Protein AF-R9HMH7-F1 (afdb_monomer_lite)

Radius of gyration: 14.0 Å; chains: 1; bounding box: 31×22×41 Å

Organism: NCBI:txid1235787

Secondary structure (DSSP, 8-state):
--EEEEEEEE-TTBSSPEEEEEEE-SSS---TT-B--THHHHHT--S-HHHHHHTB-HHHHHHHHH--S-HHHHHHHHHHHT-BEEEEEEEEEPTTS-EEEEEEEE---

Sequence (109 aa):
MAVNVQFCIEHHYFCDALYVWMKWEFPFLPRIGESVSPWFWIEEGTYDPDKIKSMFTSEGLASWDAWQGDFKSWLYEMGISADTIANLSYFKGREDGCPYVHLLMQEER

Structure (mmCIF, N/CA/C/O backbone):
data_AF-R9HMH7-F1
#
_entry.id   AF-R9HMH7-F1
#
loop_
_at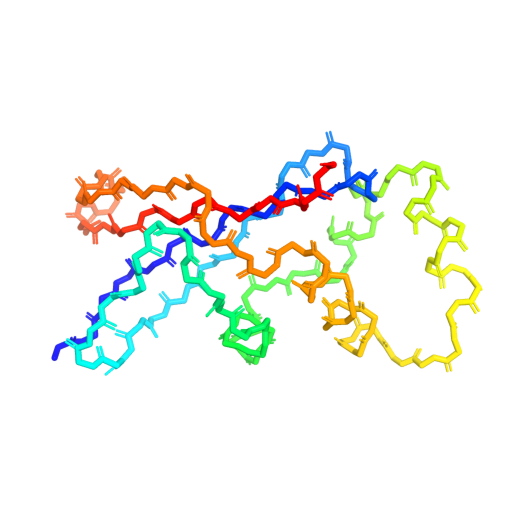om_site.group_PDB
_atom_site.id
_atom_site.type_symbol
_atom_site.label_atom_id
_atom_site.label_alt_id
_atom_site.label_comp_id
_atom_site.label_asym_id
_atom_site.label_entity_id
_atom_site.label_seq_id
_atom_site.pdbx_PDB_ins_code
_atom_site.Cartn_x
_atom_site.Cartn_y
_atom_site.Cartn_z
_atom_site.occupancy
_atom_site.B_iso_or_equiv
_atom_site.auth_seq_id
_atom_site.auth_comp_id
_atom_site.auth_asym_id
_atom_site.auth_atom_id
_atom_site.pdbx_PDB_model_num
ATOM 1 N N . MET A 1 1 ? -10.358 12.754 17.494 1.00 66.56 1 MET A N 1
ATOM 2 C CA . MET A 1 1 ? -9.242 11.940 18.025 1.00 66.56 1 MET A CA 1
ATOM 3 C C . MET A 1 1 ? -8.598 11.271 16.830 1.00 66.56 1 MET A C 1
ATOM 5 O O . MET A 1 1 ? -9.339 10.663 16.072 1.00 66.56 1 MET A O 1
ATOM 9 N N . ALA A 1 2 ? -7.290 11.431 16.631 1.00 83.25 2 ALA A N 1
ATOM 10 C CA . ALA A 1 2 ? -6.591 10.760 15.538 1.00 83.25 2 ALA A CA 1
ATOM 11 C C . ALA A 1 2 ? -6.405 9.269 15.862 1.00 83.25 2 ALA A C 1
ATOM 13 O O . ALA A 1 2 ? -6.120 8.923 17.012 1.00 83.25 2 ALA A O 1
ATOM 14 N N . VAL A 1 3 ? -6.579 8.398 14.869 1.00 88.62 3 VAL A N 1
ATOM 15 C CA . VAL A 1 3 ? -6.443 6.939 15.004 1.00 88.62 3 VAL A CA 1
ATOM 16 C C . VAL A 1 3 ? -5.189 6.485 14.269 1.00 88.62 3 VAL A C 1
ATOM 18 O O . VAL A 1 3 ? -4.964 6.890 13.135 1.00 88.62 3 VAL A O 1
ATOM 21 N N . ASN A 1 4 ? -4.369 5.634 14.885 1.00 89.88 4 ASN A N 1
ATOM 22 C CA . ASN A 1 4 ? -3.235 5.042 14.178 1.00 89.88 4 ASN A CA 1
ATOM 23 C C . ASN A 1 4 ? -3.750 4.026 13.156 1.00 89.88 4 ASN A C 1
ATOM 25 O O . ASN A 1 4 ? -4.479 3.095 13.513 1.00 89.88 4 ASN A O 1
ATOM 29 N N . VAL A 1 5 ? -3.352 4.197 11.902 1.00 90.94 5 VAL A N 1
ATOM 30 C CA . VAL A 1 5 ? -3.705 3.309 10.799 1.00 90.94 5 VAL A CA 1
ATOM 31 C C . VAL A 1 5 ? -2.433 2.737 10.189 1.00 90.94 5 VAL A C 1
ATOM 33 O O . VAL A 1 5 ? -1.455 3.454 9.984 1.00 90.94 5 VAL A O 1
ATOM 36 N N . GLN A 1 6 ? -2.459 1.438 9.905 1.00 92.38 6 GLN A N 1
ATOM 37 C CA . GLN A 1 6 ? -1.475 0.771 9.071 1.00 92.38 6 GLN A CA 1
ATOM 38 C C . GLN A 1 6 ? -2.139 0.381 7.754 1.00 92.38 6 GLN A C 1
ATOM 40 O O . GLN A 1 6 ? -3.029 -0.470 7.734 1.00 92.38 6 GLN A O 1
ATOM 45 N N . PHE A 1 7 ? -1.674 0.986 6.672 1.00 92.50 7 PHE A N 1
ATOM 46 C CA . PHE A 1 7 ? -1.972 0.564 5.316 1.00 92.50 7 PHE A CA 1
ATOM 47 C C . PHE A 1 7 ? -1.083 -0.620 4.955 1.00 92.50 7 PHE A C 1
ATOM 49 O O . PHE A 1 7 ? 0.120 -0.595 5.211 1.00 92.50 7 PHE A O 1
ATOM 56 N N . CYS A 1 8 ? -1.690 -1.660 4.404 1.00 93.88 8 CYS A N 1
ATOM 57 C CA . CYS A 1 8 ? -1.051 -2.839 3.846 1.00 93.88 8 CYS A CA 1
ATOM 58 C C . CYS A 1 8 ? -1.464 -2.899 2.382 1.00 93.88 8 CYS A C 1
ATOM 60 O O . CYS A 1 8 ? -2.618 -3.199 2.097 1.00 93.88 8 CYS A O 1
ATOM 62 N N . ILE A 1 9 ? -0.555 -2.546 1.482 1.00 93.81 9 ILE A N 1
ATOM 63 C CA . ILE A 1 9 ? -0.840 -2.403 0.055 1.00 93.81 9 ILE A CA 1
ATOM 64 C C . ILE A 1 9 ? -0.222 -3.599 -0.664 1.00 93.81 9 ILE A C 1
ATOM 66 O O . ILE A 1 9 ? 1.001 -3.730 -0.736 1.00 93.81 9 ILE A O 1
ATOM 70 N N . GLU A 1 10 ? -1.074 -4.484 -1.162 1.00 94.69 10 GLU A N 1
ATOM 71 C CA . GLU A 1 10 ? -0.697 -5.605 -2.013 1.00 94.69 10 GLU A CA 1
ATOM 72 C C . GLU A 1 10 ? -0.762 -5.164 -3.475 1.00 94.69 10 GLU A C 1
ATOM 74 O O . GLU A 1 10 ? -1.827 -4.825 -3.990 1.00 94.69 10 GLU A O 1
ATOM 79 N N . HIS A 1 11 ? 0.392 -5.158 -4.138 1.00 95.12 11 HIS A N 1
ATOM 80 C CA . HIS A 1 11 ? 0.521 -4.756 -5.535 1.00 95.12 11 HIS A CA 1
ATOM 81 C C . HIS A 1 11 ? 1.588 -5.621 -6.217 1.00 95.12 11 HIS A C 1
ATOM 83 O O . HIS A 1 11 ? 2.654 -5.845 -5.640 1.00 95.12 11 HIS A O 1
ATOM 89 N N . HIS A 1 12 ? 1.347 -6.084 -7.446 1.00 94.81 12 HIS A N 1
ATOM 90 C CA . HIS A 1 12 ? 2.225 -7.015 -8.182 1.00 94.81 12 HIS A CA 1
ATOM 91 C C . HIS A 1 12 ? 3.651 -6.488 -8.439 1.00 94.81 12 HIS A C 1
ATOM 93 O O . HIS A 1 12 ? 4.588 -7.249 -8.690 1.00 94.81 12 HIS A O 1
ATOM 99 N N . TYR A 1 13 ? 3.842 -5.175 -8.344 1.00 95.56 13 TYR A N 1
ATOM 100 C CA . TYR A 1 13 ? 5.157 -4.527 -8.396 1.00 95.56 13 TYR A CA 1
ATOM 101 C C . TYR A 1 13 ? 6.047 -4.801 -7.182 1.00 95.56 13 TYR A C 1
ATOM 103 O O . TYR A 1 13 ? 7.247 -4.546 -7.269 1.00 95.56 13 TYR A O 1
ATOM 111 N N . PHE A 1 14 ? 5.514 -5.331 -6.082 1.00 94.56 14 PHE A N 1
ATOM 112 C CA . PHE A 1 14 ? 6.288 -5.642 -4.884 1.00 94.56 14 PHE A CA 1
ATOM 113 C C . PHE A 1 14 ? 6.318 -7.141 -4.594 1.00 94.56 14 PHE A C 1
ATOM 115 O O . PHE A 1 14 ? 5.331 -7.850 -4.768 1.00 94.56 14 PHE A O 1
ATOM 122 N N . CYS A 1 15 ? 7.472 -7.623 -4.137 1.00 94.44 15 CYS A N 1
ATOM 123 C CA . CYS A 1 15 ? 7.658 -9.000 -3.686 1.00 94.44 15 CYS A CA 1
ATOM 124 C C . CYS A 1 15 ? 6.853 -9.302 -2.411 1.00 94.44 15 CYS A C 1
ATOM 126 O O . CYS A 1 15 ? 6.427 -10.436 -2.218 1.00 94.44 15 CYS A O 1
ATOM 128 N N . ASP A 1 16 ? 6.643 -8.284 -1.573 1.00 92.62 16 ASP A N 1
ATOM 129 C CA . ASP A 1 16 ? 5.877 -8.323 -0.327 1.00 92.62 16 ASP A CA 1
ATOM 130 C C . ASP A 1 16 ? 4.963 -7.090 -0.241 1.00 92.62 16 ASP A C 1
ATOM 132 O O . ASP A 1 16 ? 5.195 -6.086 -0.915 1.00 92.62 16 ASP A O 1
ATOM 136 N N . ALA A 1 17 ? 3.942 -7.130 0.620 1.00 92.06 17 ALA A N 1
ATOM 137 C CA . ALA A 1 17 ? 3.047 -5.990 0.813 1.00 92.06 17 ALA A CA 1
ATOM 138 C C . ALA A 1 17 ? 3.791 -4.750 1.342 1.00 92.06 17 ALA A C 1
ATOM 140 O O . ALA A 1 17 ? 4.624 -4.826 2.252 1.00 92.06 17 ALA A O 1
ATOM 141 N N . LEU A 1 18 ? 3.436 -3.577 0.816 1.00 90.69 18 LEU A N 1
ATOM 142 C CA . LEU A 1 18 ? 3.945 -2.305 1.310 1.00 90.69 18 LEU A CA 1
ATOM 143 C C . LEU A 1 18 ? 3.170 -1.894 2.568 1.00 90.69 18 LEU A C 1
ATOM 145 O O . LEU A 1 18 ? 1.961 -1.665 2.526 1.00 90.69 18 LEU A O 1
ATOM 149 N N . TYR A 1 19 ? 3.882 -1.764 3.688 1.00 90.25 19 TYR A N 1
ATOM 150 C CA . TYR A 1 19 ? 3.304 -1.327 4.957 1.00 90.25 19 TYR A CA 1
ATOM 151 C C . TYR A 1 19 ? 3.610 0.142 5.235 1.00 90.25 19 TYR A C 1
ATOM 153 O O . TYR A 1 19 ? 4.777 0.510 5.386 1.00 90.25 19 TYR A O 1
ATOM 161 N N . VAL A 1 20 ? 2.569 0.959 5.392 1.00 89.69 20 VAL A N 1
ATOM 162 C CA . VAL A 1 20 ? 2.700 2.395 5.675 1.00 89.69 20 VAL A CA 1
ATOM 163 C C . VAL A 1 20 ? 1.888 2.762 6.909 1.00 89.69 20 VAL A C 1
ATOM 165 O O . VAL A 1 20 ? 0.732 2.369 7.051 1.00 89.69 20 VAL A O 1
ATOM 168 N N . TRP A 1 21 ? 2.503 3.499 7.831 1.00 89.31 21 TRP A N 1
ATOM 169 C CA . TRP A 1 21 ? 1.845 3.971 9.047 1.00 89.31 21 TRP A CA 1
ATOM 170 C C . TRP A 1 21 ? 1.429 5.426 8.886 1.00 89.31 21 TRP A C 1
ATOM 172 O O . TRP A 1 21 ? 2.212 6.229 8.384 1.00 89.31 21 TRP A O 1
ATOM 182 N N . MET A 1 22 ? 0.240 5.773 9.373 1.00 88.25 22 MET A N 1
ATOM 183 C CA . MET A 1 22 ? -0.197 7.163 9.471 1.00 88.25 22 MET A CA 1
ATOM 184 C C . MET A 1 22 ? -1.151 7.405 10.637 1.00 88.25 22 MET A C 1
ATOM 186 O O . MET A 1 22 ? -1.740 6.474 11.200 1.00 88.25 22 MET A O 1
ATOM 190 N N . LYS A 1 23 ? -1.344 8.683 10.966 1.00 88.94 23 LYS A N 1
ATOM 191 C CA . LYS A 1 23 ? -2.438 9.133 11.826 1.00 88.94 23 LYS A CA 1
ATOM 192 C C . LYS A 1 23 ? -3.639 9.528 10.978 1.00 88.94 23 LYS A C 1
ATOM 194 O O . LYS A 1 23 ? -3.598 10.479 10.212 1.00 88.94 23 LYS A O 1
ATOM 199 N N . TRP A 1 24 ? -4.734 8.804 11.147 1.00 89.62 24 TRP A N 1
ATOM 200 C CA . TRP A 1 24 ? -6.005 9.110 10.515 1.00 89.62 24 TRP A CA 1
ATOM 201 C C . TRP A 1 24 ? -6.761 10.155 11.324 1.00 89.62 24 TRP A C 1
ATOM 203 O O . TRP A 1 24 ? -7.214 9.884 12.439 1.00 89.62 24 TRP A O 1
ATOM 213 N N . GLU A 1 25 ? -6.885 11.355 10.766 1.00 89.44 25 GLU A N 1
ATOM 214 C CA . GLU A 1 25 ? -7.505 12.501 11.441 1.00 89.44 25 GLU A CA 1
ATOM 215 C C . GLU A 1 25 ? -8.963 12.740 11.020 1.00 89.44 25 GLU A C 1
ATOM 217 O O . GLU A 1 25 ? -9.667 13.542 11.640 1.00 89.44 25 GLU A O 1
ATOM 222 N N . PHE A 1 26 ? -9.447 12.017 10.005 1.00 87.31 26 PHE A N 1
ATOM 223 C CA . PHE A 1 26 ? -10.815 12.148 9.513 1.00 87.31 26 PHE A CA 1
ATOM 224 C C . PHE A 1 26 ? -11.833 11.515 10.472 1.00 87.31 26 PHE A C 1
ATOM 226 O O . PHE A 1 26 ? -11.538 10.523 11.144 1.00 87.31 26 PHE A O 1
ATOM 233 N N . PRO A 1 27 ? -13.065 12.056 10.522 1.00 86.31 27 PRO A N 1
ATOM 234 C CA . PRO A 1 27 ? -14.089 11.613 11.469 1.00 86.31 27 PRO A CA 1
ATOM 235 C C . PRO A 1 27 ? -14.572 10.175 11.239 1.00 86.31 27 PRO A C 1
ATOM 237 O O . PRO A 1 27 ? -15.096 9.559 12.166 1.00 86.31 27 PRO A O 1
ATOM 240 N N . PHE A 1 28 ? -14.402 9.638 10.029 1.00 87.75 28 PHE A N 1
ATOM 241 C CA . PHE A 1 28 ? -14.834 8.292 9.667 1.00 87.75 28 PHE A CA 1
ATOM 242 C C . PHE A 1 28 ? -13.663 7.497 9.107 1.00 87.75 28 PHE A C 1
ATOM 244 O O . PHE A 1 28 ? -12.862 8.031 8.343 1.00 87.75 28 PHE A O 1
ATOM 251 N N . LEU A 1 29 ? -13.573 6.227 9.499 1.00 89.38 29 LEU A N 1
ATOM 252 C CA . LEU A 1 29 ? -12.657 5.272 8.884 1.00 89.38 29 LEU A CA 1
ATOM 253 C C . LEU A 1 29 ? -13.259 4.765 7.568 1.00 89.38 29 LEU A C 1
ATOM 255 O O . LEU A 1 29 ? -14.481 4.571 7.521 1.00 89.38 29 LEU A O 1
ATOM 259 N N . PRO A 1 30 ? -12.423 4.519 6.547 1.00 90.31 30 PRO A N 1
ATOM 260 C CA . PRO A 1 30 ? -12.881 3.932 5.299 1.00 90.31 30 PRO A CA 1
ATOM 261 C C . PRO A 1 30 ? -13.418 2.519 5.541 1.00 90.31 30 PRO A C 1
ATOM 263 O O . PRO A 1 30 ? -13.007 1.820 6.474 1.00 90.31 30 PRO A O 1
ATOM 266 N N . ARG A 1 31 ? -14.369 2.108 4.710 1.00 92.50 31 ARG A N 1
ATOM 267 C CA . ARG A 1 31 ? -15.022 0.798 4.756 1.00 92.50 31 ARG A CA 1
ATOM 268 C C . ARG A 1 31 ? -14.501 -0.096 3.642 1.00 92.50 31 ARG A C 1
ATOM 270 O O . ARG A 1 31 ? -13.942 0.372 2.660 1.00 92.50 31 ARG A O 1
ATOM 277 N N . ILE A 1 32 ? -14.731 -1.398 3.790 1.00 94.56 32 ILE A N 1
ATOM 278 C CA . ILE A 1 32 ? -14.455 -2.369 2.726 1.00 94.56 32 ILE A CA 1
ATOM 279 C C . ILE A 1 32 ? -15.233 -1.963 1.464 1.00 94.56 32 ILE A C 1
ATOM 281 O O . ILE A 1 32 ? -16.435 -1.701 1.545 1.00 94.56 32 ILE A O 1
ATOM 285 N N . GLY A 1 33 ? -14.541 -1.919 0.325 1.00 93.38 33 GLY A N 1
ATOM 286 C CA . GLY A 1 33 ? -15.060 -1.482 -0.972 1.00 93.38 33 GLY A CA 1
ATOM 287 C C . GLY A 1 33 ? -15.007 0.029 -1.218 1.00 93.38 33 GLY A C 1
ATOM 288 O O . GLY A 1 33 ? -15.385 0.463 -2.300 1.00 93.38 33 GLY A O 1
ATOM 289 N N . GLU A 1 34 ? -14.563 0.838 -0.252 1.00 93.88 34 GLU A N 1
ATOM 290 C CA . GLU A 1 34 ? -14.304 2.264 -0.481 1.00 93.88 34 GLU A CA 1
ATOM 291 C C . GLU A 1 34 ? -12.862 2.476 -0.957 1.00 93.88 34 GLU A C 1
ATOM 293 O O . GLU A 1 34 ? -11.931 1.847 -0.445 1.00 93.88 34 GLU A O 1
ATOM 298 N N . SER A 1 35 ? -12.681 3.397 -1.903 1.00 92.88 35 SER A N 1
ATOM 299 C CA . SER A 1 35 ? -11.364 3.859 -2.343 1.00 92.88 35 SER A CA 1
ATOM 300 C C . SER A 1 35 ? -10.772 4.871 -1.361 1.00 92.88 35 SER A C 1
ATOM 302 O O . SER A 1 35 ? -11.455 5.782 -0.881 1.00 92.88 35 SER A O 1
ATOM 304 N N . VAL A 1 36 ? -9.475 4.750 -1.096 1.00 91.94 36 VAL A N 1
ATOM 305 C CA . VAL A 1 36 ? -8.686 5.674 -0.282 1.00 91.94 36 VAL A CA 1
ATOM 306 C C . VAL A 1 36 ? -7.580 6.260 -1.142 1.00 91.94 36 VAL A C 1
ATOM 308 O O . VAL A 1 36 ? -6.711 5.546 -1.630 1.00 91.94 36 VAL A O 1
ATOM 311 N N . SER A 1 37 ? -7.584 7.588 -1.280 1.00 92.25 37 SER A N 1
ATOM 312 C CA . SER A 1 37 ? -6.561 8.298 -2.050 1.00 92.25 37 SER A CA 1
ATOM 313 C C . SER A 1 37 ? -5.147 7.959 -1.547 1.00 92.25 37 SER A C 1
ATOM 315 O O . SER A 1 37 ? -4.861 8.173 -0.363 1.00 92.25 37 SER A O 1
ATOM 317 N N . PRO A 1 38 ? -4.229 7.521 -2.425 1.00 91.31 38 PRO A N 1
ATOM 318 C CA . PRO A 1 38 ? -2.859 7.190 -2.036 1.00 91.31 38 PRO A CA 1
ATOM 319 C C . PRO A 1 38 ? -2.089 8.346 -1.397 1.00 91.31 38 PRO A C 1
ATOM 321 O O . PRO A 1 38 ? -1.199 8.133 -0.573 1.00 91.31 38 PRO A O 1
ATOM 324 N N . TRP A 1 39 ? -2.469 9.590 -1.716 1.00 90.94 39 TRP A N 1
ATOM 325 C CA . TRP A 1 39 ? -1.867 10.786 -1.124 1.00 90.94 39 TRP A CA 1
ATOM 326 C C . TRP A 1 39 ? -1.861 10.759 0.406 1.00 90.94 39 TRP A C 1
ATOM 328 O O . TRP A 1 39 ? -0.896 11.233 1.003 1.00 90.94 39 TRP A O 1
ATOM 338 N N . PHE A 1 40 ? -2.870 10.147 1.040 1.00 88.62 40 PHE A N 1
ATOM 339 C CA . PHE A 1 40 ? -2.965 10.080 2.499 1.00 88.62 40 PHE A CA 1
ATOM 340 C C . PHE A 1 40 ? -1.736 9.457 3.161 1.00 88.62 40 PHE A C 1
ATOM 342 O O . PHE A 1 40 ? -1.283 9.947 4.192 1.00 88.62 40 PHE A O 1
ATOM 349 N N . TRP A 1 41 ? -1.184 8.398 2.574 1.00 86.44 41 TRP A N 1
ATOM 350 C CA . TRP A 1 41 ? -0.029 7.700 3.133 1.00 86.44 41 TRP A CA 1
ATOM 351 C C . TRP A 1 41 ? 1.291 8.104 2.456 1.00 86.44 41 TRP A C 1
ATOM 353 O O . TRP A 1 41 ? 2.357 7.949 3.052 1.00 86.44 41 TRP A O 1
ATOM 363 N N . ILE A 1 42 ? 1.242 8.691 1.253 1.00 88.06 42 ILE A N 1
ATOM 364 C CA . ILE A 1 42 ? 2.420 9.238 0.561 1.00 88.06 42 ILE A CA 1
ATOM 365 C C . ILE A 1 42 ? 2.939 10.514 1.245 1.00 88.06 42 ILE A C 1
ATOM 367 O O . ILE A 1 42 ? 4.157 10.705 1.337 1.00 88.06 42 ILE A O 1
ATOM 371 N N . GLU A 1 43 ? 2.053 11.402 1.707 1.00 82.75 43 GLU A N 1
ATOM 372 C CA . GLU A 1 43 ? 2.450 12.695 2.288 1.00 82.75 43 GLU A CA 1
ATOM 373 C C . GLU A 1 43 ? 3.018 12.585 3.703 1.00 82.75 43 GLU A C 1
ATOM 375 O O . GLU A 1 43 ? 3.940 13.325 4.042 1.00 82.75 43 GLU A O 1
ATOM 380 N N . GLU A 1 44 ? 2.552 11.614 4.489 1.00 77.50 44 GLU A N 1
ATOM 381 C CA . GLU A 1 44 ? 3.080 11.343 5.833 1.00 77.50 44 GLU A CA 1
ATOM 382 C C . GLU A 1 44 ? 4.568 10.962 5.819 1.00 77.50 44 GLU A C 1
ATOM 384 O O . GLU A 1 44 ? 5.251 11.081 6.835 1.00 77.50 44 GLU A O 1
ATOM 389 N N . GLY A 1 45 ? 5.097 10.533 4.664 1.00 69.62 45 GLY A N 1
ATOM 390 C CA . GLY A 1 45 ? 6.535 10.343 4.464 1.00 69.62 45 GLY A CA 1
ATOM 391 C C . GLY A 1 45 ? 7.141 9.263 5.360 1.00 69.62 45 GLY A C 1
ATOM 392 O O . GLY A 1 45 ? 8.340 9.280 5.622 1.00 69.62 45 GLY A O 1
ATOM 393 N N . THR A 1 46 ? 6.328 8.321 5.843 1.00 72.00 46 THR A N 1
ATOM 394 C CA . THR A 1 46 ? 6.761 7.265 6.770 1.00 72.00 46 THR A CA 1
ATOM 395 C C . THR A 1 46 ? 7.493 6.110 6.083 1.00 72.00 46 THR A C 1
ATOM 397 O O . THR A 1 46 ? 7.836 5.121 6.733 1.00 72.00 46 THR A O 1
ATOM 400 N N . TYR A 1 47 ? 7.763 6.231 4.782 1.00 74.50 47 TYR A N 1
ATOM 401 C CA . TYR A 1 47 ? 8.458 5.238 3.974 1.00 74.50 47 TYR A CA 1
ATOM 402 C C . TYR A 1 47 ? 9.860 5.687 3.556 1.00 74.50 47 TYR A C 1
ATOM 404 O O . TYR A 1 47 ? 10.130 6.863 3.324 1.00 74.50 47 TYR A O 1
ATOM 412 N N . ASP A 1 48 ? 10.741 4.700 3.407 1.00 83.94 48 ASP A N 1
ATOM 413 C CA . ASP A 1 48 ? 12.094 4.854 2.880 1.00 83.94 48 ASP A CA 1
ATOM 414 C C . ASP A 1 48 ? 12.103 4.440 1.393 1.00 83.94 48 ASP A C 1
ATOM 416 O O . ASP A 1 48 ? 11.850 3.267 1.095 1.00 83.94 48 ASP A O 1
ATOM 420 N N . PRO A 1 49 ? 12.370 5.367 0.450 1.00 86.19 49 PRO A N 1
ATOM 421 C CA . PRO A 1 49 ? 12.393 5.070 -0.980 1.00 86.19 49 PRO A CA 1
ATOM 422 C C . PRO A 1 49 ? 13.344 3.940 -1.377 1.00 86.19 49 PRO A C 1
ATOM 424 O O . PRO A 1 49 ? 12.997 3.140 -2.244 1.00 86.19 49 PRO A O 1
ATOM 427 N N . ASP A 1 50 ? 14.520 3.845 -0.755 1.00 88.88 50 ASP A N 1
ATOM 428 C CA . ASP A 1 50 ? 15.510 2.824 -1.110 1.00 88.88 50 ASP A CA 1
ATOM 429 C C . ASP A 1 50 ? 15.063 1.449 -0.610 1.00 88.88 50 ASP A C 1
ATOM 431 O O . ASP A 1 50 ? 15.207 0.443 -1.310 1.00 88.88 50 ASP A O 1
ATOM 435 N N . LYS A 1 51 ? 14.420 1.412 0.563 1.00 89.00 51 LYS A N 1
ATOM 436 C CA . LYS A 1 51 ? 13.771 0.202 1.071 1.00 89.00 51 LYS A CA 1
ATOM 437 C C . LYS A 1 51 ? 12.599 -0.233 0.193 1.00 89.00 51 LYS A C 1
ATOM 439 O O . LYS A 1 51 ? 12.426 -1.423 -0.019 1.00 89.00 51 LYS A O 1
ATOM 444 N N . ILE A 1 52 ? 11.789 0.693 -0.319 1.00 90.50 52 ILE A N 1
ATOM 445 C CA . ILE A 1 52 ? 10.693 0.334 -1.231 1.00 90.50 52 ILE A CA 1
ATOM 446 C C . ILE A 1 52 ? 11.245 -0.250 -2.530 1.00 90.50 52 ILE A C 1
ATOM 448 O O . ILE A 1 52 ? 10.796 -1.309 -2.963 1.00 90.50 52 ILE A O 1
ATOM 452 N N . LYS A 1 53 ? 12.244 0.403 -3.128 1.00 91.12 53 LYS A N 1
ATOM 453 C CA . LYS A 1 53 ? 12.856 -0.063 -4.378 1.00 91.12 53 LYS A CA 1
ATOM 454 C C . LYS A 1 53 ? 13.495 -1.444 -4.241 1.00 91.12 53 LYS A C 1
ATOM 456 O O . LYS A 1 53 ? 13.466 -2.216 -5.193 1.00 91.12 53 LYS A O 1
ATOM 461 N N . SER A 1 54 ? 14.041 -1.786 -3.071 1.00 92.94 54 SER A N 1
ATOM 462 C CA . SER A 1 54 ? 14.609 -3.122 -2.835 1.00 92.94 54 SER A CA 1
ATOM 463 C C . SER A 1 54 ? 13.559 -4.235 -2.753 1.00 92.94 54 SER A C 1
ATOM 465 O O . SER A 1 54 ? 13.912 -5.404 -2.888 1.00 92.94 54 SER A O 1
ATOM 467 N N . MET A 1 55 ? 12.280 -3.884 -2.578 1.00 93.44 55 MET A N 1
ATOM 468 C CA . MET A 1 55 ? 11.155 -4.821 -2.578 1.00 93.44 55 MET A CA 1
ATOM 469 C C . MET A 1 55 ? 10.523 -4.999 -3.963 1.00 93.44 55 MET A C 1
ATOM 471 O O . MET A 1 55 ? 9.541 -5.728 -4.073 1.00 93.44 55 MET A O 1
ATOM 475 N N . PHE A 1 56 ? 11.026 -4.347 -5.014 1.00 96.31 56 PHE A N 1
ATOM 476 C CA . PHE A 1 56 ? 10.440 -4.481 -6.344 1.00 96.31 56 PHE A CA 1
ATOM 477 C C . PHE A 1 56 ? 10.549 -5.905 -6.899 1.00 96.31 56 PHE A C 1
ATOM 479 O O . PHE A 1 56 ? 11.590 -6.561 -6.809 1.00 96.31 56 PHE A O 1
ATOM 486 N N . THR A 1 57 ? 9.479 -6.348 -7.555 1.00 96.69 57 THR A N 1
ATOM 487 C CA . THR A 1 57 ? 9.538 -7.452 -8.516 1.00 96.69 57 THR A CA 1
ATOM 488 C C . THR A 1 57 ? 10.254 -7.001 -9.791 1.00 96.69 57 THR A C 1
ATOM 490 O O . THR A 1 57 ? 10.515 -5.814 -10.000 1.00 96.69 57 THR A O 1
ATOM 493 N N . SER A 1 58 ? 10.548 -7.934 -10.701 1.00 96.69 58 SER A N 1
ATOM 494 C CA . SER A 1 58 ? 11.079 -7.572 -12.023 1.00 96.69 58 SER A CA 1
ATOM 495 C C . SER A 1 58 ? 10.131 -6.652 -12.804 1.00 96.69 58 SER A C 1
ATOM 497 O O . SER A 1 58 ? 10.599 -5.764 -13.511 1.00 96.69 58 SER A O 1
ATOM 499 N N . GLU A 1 59 ? 8.815 -6.830 -12.652 1.00 96.25 59 GLU A N 1
ATOM 500 C CA . GLU A 1 59 ? 7.805 -5.967 -13.277 1.00 96.25 59 GLU A CA 1
ATOM 501 C C . GLU A 1 59 ? 7.765 -4.583 -12.622 1.00 96.25 59 GLU A C 1
ATOM 503 O O . GLU A 1 59 ? 7.749 -3.575 -13.328 1.00 96.25 59 GLU A O 1
ATOM 508 N N . GLY A 1 60 ? 7.842 -4.519 -11.288 1.00 96.00 60 GLY A N 1
ATOM 509 C CA . GLY A 1 60 ? 7.932 -3.255 -10.556 1.00 96.00 60 GLY A CA 1
ATOM 510 C C . GLY A 1 60 ? 9.166 -2.442 -10.930 1.00 96.00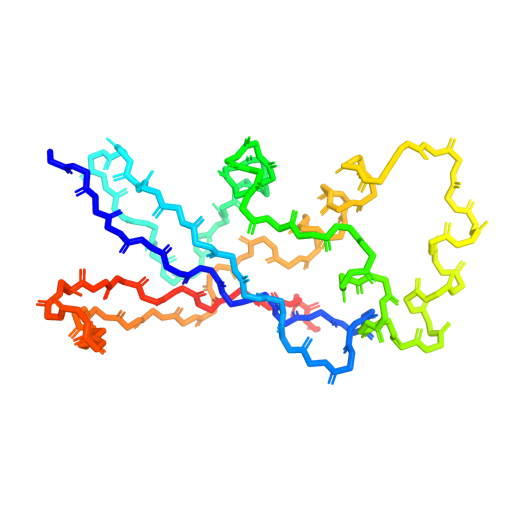 60 GLY A C 1
ATOM 511 O O . GLY A 1 60 ? 9.062 -1.239 -11.169 1.00 96.00 60 GLY A O 1
ATOM 512 N N . LEU A 1 61 ? 10.317 -3.106 -11.071 1.00 96.12 61 LEU A N 1
ATOM 513 C CA . LEU A 1 61 ? 11.550 -2.463 -11.518 1.00 96.12 61 LEU A CA 1
ATOM 514 C C . LEU A 1 61 ? 11.421 -1.929 -12.950 1.00 96.12 61 LEU A C 1
ATOM 516 O O . LEU A 1 61 ? 11.773 -0.782 -13.196 1.00 96.12 61 LEU A O 1
ATOM 520 N N . ALA A 1 62 ? 10.868 -2.717 -13.878 1.00 96.69 62 ALA A N 1
ATOM 521 C CA . ALA A 1 62 ? 10.661 -2.275 -15.257 1.00 96.69 62 ALA A CA 1
ATOM 522 C C . ALA A 1 62 ? 9.684 -1.087 -15.356 1.00 96.69 62 ALA A C 1
ATOM 524 O O . ALA A 1 62 ? 9.919 -0.157 -16.127 1.00 96.69 62 ALA A O 1
ATOM 525 N N . SER A 1 63 ? 8.611 -1.102 -14.558 1.00 95.81 63 SER A N 1
ATOM 526 C CA . SER A 1 63 ? 7.656 0.006 -14.441 1.00 95.81 63 SER A CA 1
ATOM 527 C C . SER A 1 63 ? 8.327 1.279 -13.921 1.00 95.81 63 SER A C 1
ATOM 529 O O . SER A 1 63 ? 8.158 2.351 -14.503 1.00 95.81 63 SER A O 1
ATOM 531 N N . TRP A 1 64 ? 9.137 1.159 -12.864 1.00 95.75 64 TRP A N 1
ATOM 532 C CA . TRP A 1 64 ? 9.906 2.273 -12.316 1.00 95.75 64 TRP A CA 1
ATOM 533 C C . TRP A 1 64 ? 10.946 2.817 -13.306 1.00 95.75 64 TRP A C 1
ATOM 535 O O . TRP A 1 64 ? 11.019 4.026 -13.501 1.00 95.75 64 TRP A O 1
ATOM 545 N N . ASP A 1 65 ? 11.709 1.953 -13.978 1.00 95.62 65 ASP A N 1
ATOM 546 C CA . ASP A 1 65 ? 12.743 2.365 -14.938 1.00 95.62 65 ASP A CA 1
ATOM 547 C C . ASP A 1 65 ? 12.154 3.068 -16.176 1.00 95.62 65 ASP A C 1
ATOM 549 O O . ASP A 1 65 ? 12.805 3.918 -16.787 1.00 95.62 65 ASP A O 1
ATOM 553 N N . ALA A 1 66 ? 10.915 2.737 -16.553 1.00 95.88 66 ALA A N 1
ATOM 554 C CA . ALA A 1 66 ? 10.194 3.400 -17.638 1.00 95.88 66 ALA A CA 1
ATOM 555 C C . ALA A 1 66 ? 9.563 4.745 -17.221 1.00 95.88 66 ALA A C 1
ATOM 557 O O . ALA A 1 66 ? 9.210 5.558 -18.086 1.00 95.88 66 ALA A O 1
ATOM 558 N N . TRP A 1 67 ? 9.411 4.994 -15.917 1.00 96.31 67 TRP A N 1
ATOM 559 C CA . TRP A 1 67 ? 8.740 6.174 -15.385 1.00 96.31 67 TRP A CA 1
ATOM 560 C C . TRP A 1 67 ? 9.566 7.450 -15.590 1.00 96.31 67 TRP A C 1
ATOM 562 O O . TRP A 1 67 ? 10.760 7.502 -15.314 1.00 96.31 67 TRP A O 1
ATOM 572 N N . GLN A 1 68 ? 8.914 8.513 -16.065 1.00 92.62 68 GLN A N 1
ATOM 573 C CA . GLN A 1 68 ? 9.569 9.798 -16.363 1.00 92.62 68 GLN A CA 1
ATOM 574 C C . GLN A 1 68 ? 9.413 10.841 -15.241 1.00 92.62 68 GLN A C 1
ATOM 576 O O . GLN A 1 68 ? 10.013 11.913 -15.311 1.00 92.62 68 GLN A O 1
ATOM 581 N N . GLY A 1 69 ? 8.574 10.565 -14.239 1.00 92.25 69 GLY A N 1
ATOM 582 C CA . GLY A 1 69 ? 8.307 11.466 -13.117 1.00 92.25 69 GLY A CA 1
ATOM 583 C C . GLY A 1 69 ? 9.141 11.151 -11.874 1.00 92.25 69 GLY A C 1
ATOM 584 O O . GLY A 1 69 ? 10.060 10.335 -11.894 1.00 92.25 69 GLY A O 1
ATOM 585 N N . ASP A 1 70 ? 8.795 11.788 -10.756 1.00 93.12 70 ASP A N 1
ATOM 586 C CA . ASP A 1 70 ? 9.421 11.478 -9.472 1.00 93.12 70 ASP A CA 1
ATOM 587 C C . ASP A 1 70 ? 8.825 10.223 -8.812 1.00 93.12 70 ASP A C 1
ATOM 589 O O . ASP A 1 70 ? 7.787 9.688 -9.215 1.00 93.12 70 ASP A O 1
ATOM 593 N N . PHE A 1 71 ? 9.511 9.753 -7.770 1.00 91.62 71 PHE A N 1
ATOM 594 C CA . PHE A 1 71 ? 9.138 8.550 -7.031 1.00 91.62 71 PHE A CA 1
ATOM 595 C C . PHE A 1 71 ? 7.783 8.666 -6.321 1.00 91.62 71 PHE A C 1
ATOM 597 O O . PHE A 1 71 ? 7.052 7.684 -6.240 1.00 91.62 71 PHE A O 1
ATOM 604 N N . LYS A 1 72 ? 7.417 9.859 -5.832 1.00 92.12 72 LYS A N 1
ATOM 605 C CA . LYS A 1 7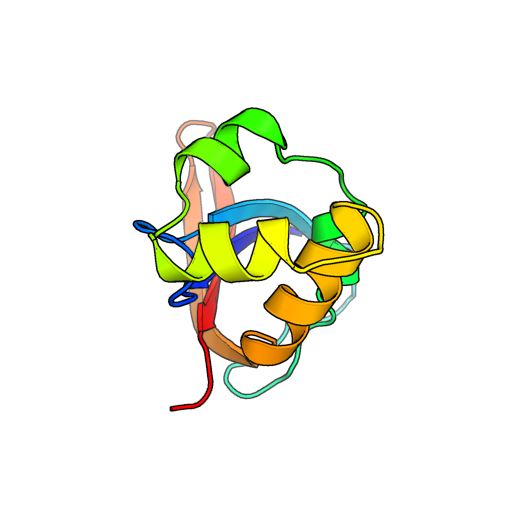2 ? 6.126 10.073 -5.160 1.00 92.12 72 LYS A CA 1
ATOM 606 C C . LYS A 1 72 ? 4.971 9.972 -6.148 1.00 92.12 72 LYS A C 1
ATOM 608 O O . LYS A 1 72 ? 3.963 9.348 -5.843 1.00 92.12 72 LYS A O 1
ATOM 613 N N . SER A 1 73 ? 5.147 10.544 -7.332 1.00 93.12 73 SER A N 1
ATOM 614 C CA . SER A 1 73 ? 4.179 10.489 -8.424 1.00 93.12 73 SER A CA 1
ATOM 615 C C . SER A 1 73 ? 4.011 9.056 -8.928 1.00 93.12 73 SER A C 1
ATOM 617 O O . SER A 1 73 ? 2.892 8.617 -9.153 1.00 93.12 73 SER A O 1
ATOM 619 N N . TRP A 1 74 ? 5.104 8.291 -9.022 1.00 95.06 74 TRP A N 1
ATOM 620 C CA . TRP A 1 74 ? 5.028 6.866 -9.356 1.00 95.06 74 TRP A CA 1
ATOM 621 C C . TRP A 1 74 ? 4.267 6.059 -8.294 1.00 95.06 74 TRP A C 1
ATOM 623 O O . TRP A 1 74 ? 3.383 5.273 -8.626 1.00 95.06 74 TRP A O 1
ATOM 633 N N . LEU A 1 75 ? 4.565 6.285 -7.006 1.00 93.31 75 LEU A N 1
ATOM 634 C CA . LEU A 1 75 ? 3.830 5.661 -5.901 1.00 93.31 75 LEU A CA 1
ATOM 635 C C . LEU A 1 75 ? 2.348 6.035 -5.905 1.00 93.31 75 LEU A C 1
ATOM 637 O O . LEU A 1 75 ? 1.527 5.220 -5.498 1.00 93.31 75 LEU A O 1
ATOM 641 N N . TYR A 1 76 ? 2.011 7.247 -6.343 1.00 93.88 76 TYR A N 1
ATOM 642 C CA . TYR A 1 76 ? 0.628 7.684 -6.459 1.00 93.88 76 TYR A CA 1
ATOM 643 C C . TYR A 1 76 ? -0.126 6.888 -7.527 1.00 93.88 76 TYR A C 1
ATOM 645 O O . TYR A 1 76 ? -1.183 6.347 -7.219 1.00 93.88 76 TYR A O 1
ATOM 653 N N . GLU A 1 77 ? 0.438 6.736 -8.729 1.00 94.06 77 GLU A N 1
ATOM 654 C CA . GLU A 1 77 ? -0.176 5.930 -9.798 1.00 94.06 77 GLU A CA 1
ATOM 655 C C . GLU A 1 77 ? -0.332 4.459 -9.398 1.00 94.06 77 GLU A C 1
ATOM 657 O O . GLU A 1 77 ? -1.400 3.879 -9.569 1.00 94.06 77 GLU A O 1
ATOM 662 N N . MET A 1 78 ? 0.707 3.869 -8.798 1.00 92.75 78 MET A N 1
ATOM 663 C CA . MET A 1 78 ? 0.643 2.511 -8.245 1.00 92.75 78 MET A CA 1
ATOM 664 C C . MET A 1 78 ? -0.405 2.408 -7.128 1.00 92.75 78 MET A C 1
ATOM 666 O O . MET A 1 78 ? -1.139 1.433 -7.011 1.00 92.75 78 MET A O 1
ATOM 670 N N . GLY A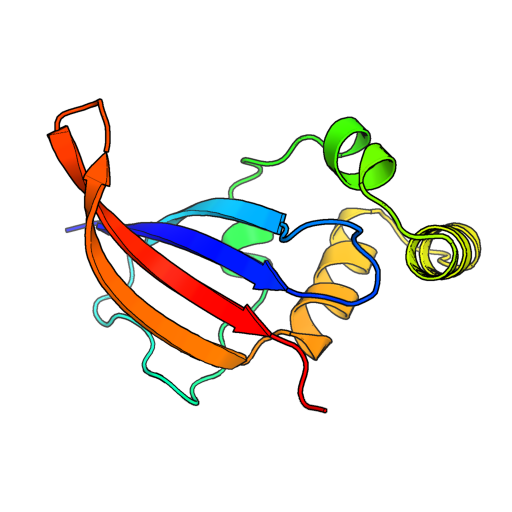 1 79 ? -0.497 3.429 -6.282 1.00 91.94 79 GLY A N 1
ATOM 671 C CA . GLY A 1 79 ? -1.492 3.462 -5.227 1.00 91.94 79 GLY A CA 1
ATOM 672 C C . GLY A 1 79 ? -2.917 3.527 -5.772 1.00 91.94 79 GLY A C 1
ATOM 673 O O . GLY A 1 79 ? -3.805 2.973 -5.136 1.00 91.94 79 GLY A O 1
ATOM 674 N N . ILE A 1 80 ? -3.143 4.185 -6.917 1.00 93.81 80 ILE A N 1
ATOM 675 C CA . ILE A 1 80 ? -4.465 4.271 -7.554 1.00 93.81 80 ILE A CA 1
ATOM 676 C C . ILE A 1 80 ? -4.936 2.879 -7.984 1.00 93.81 80 ILE A C 1
ATOM 678 O O . ILE A 1 80 ? -6.094 2.539 -7.757 1.00 93.81 80 ILE A O 1
ATOM 682 N N . SER A 1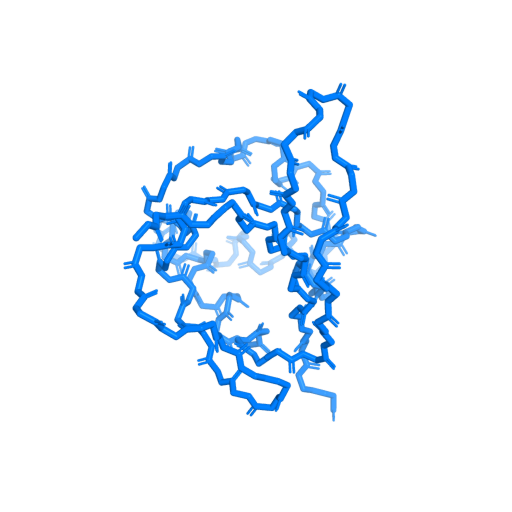 81 ? -4.058 2.049 -8.558 1.00 93.19 81 SER A N 1
ATOM 683 C CA . SER A 1 81 ? -4.429 0.685 -8.965 1.00 93.19 81 SER A CA 1
ATOM 684 C C . SER A 1 81 ? -4.750 -0.235 -7.788 1.00 93.19 81 SER A C 1
ATOM 686 O O . SER A 1 81 ? -5.451 -1.224 -7.981 1.00 93.19 81 SER A O 1
ATOM 688 N N . ALA A 1 82 ? -4.299 0.097 -6.576 1.00 92.62 82 ALA A N 1
ATOM 689 C CA . ALA A 1 82 ? -4.617 -0.616 -5.343 1.00 92.62 82 ALA A CA 1
ATOM 690 C C . ALA A 1 82 ? -5.373 0.269 -4.335 1.00 92.62 82 ALA A C 1
ATOM 692 O O . ALA A 1 82 ? -5.169 0.133 -3.133 1.00 92.62 82 ALA A O 1
ATOM 693 N N . ASP A 1 83 ? -6.228 1.195 -4.783 1.00 94.00 83 ASP A N 1
ATOM 694 C CA . ASP A 1 83 ? -6.816 2.213 -3.899 1.00 94.00 83 ASP A CA 1
ATOM 695 C C . ASP A 1 83 ? -7.974 1.713 -3.016 1.00 94.00 83 ASP A C 1
ATOM 697 O O . ASP A 1 83 ? -8.378 2.384 -2.063 1.00 94.00 83 ASP A O 1
ATOM 701 N N . THR A 1 84 ? -8.503 0.528 -3.302 1.00 95.12 84 THR A N 1
ATOM 702 C CA . THR A 1 84 ? -9.736 0.031 -2.697 1.00 95.12 84 THR A CA 1
ATOM 703 C C . THR A 1 84 ? -9.457 -0.817 -1.461 1.00 95.12 84 THR A C 1
ATOM 705 O O . THR A 1 84 ? -8.633 -1.736 -1.473 1.00 95.12 84 THR A O 1
ATOM 708 N N . ILE A 1 85 ? -10.181 -0.547 -0.367 1.00 94.50 85 ILE A N 1
ATOM 709 C CA . ILE A 1 85 ? -10.075 -1.343 0.860 1.00 94.50 85 ILE A CA 1
ATOM 710 C C . ILE A 1 85 ? -10.683 -2.730 0.636 1.00 94.50 85 ILE A C 1
ATOM 712 O O . ILE A 1 85 ? -11.902 -2.896 0.577 1.00 94.50 85 ILE A O 1
ATOM 716 N N . ALA A 1 86 ? -9.835 -3.749 0.596 1.00 94.25 86 ALA A N 1
ATOM 717 C CA . ALA A 1 86 ? -10.231 -5.146 0.468 1.00 94.25 86 ALA A CA 1
ATOM 718 C C . ALA A 1 86 ? -10.626 -5.776 1.806 1.00 94.25 86 ALA A C 1
ATOM 720 O O . ALA A 1 86 ? -11.517 -6.623 1.875 1.00 94.25 86 ALA A O 1
ATOM 721 N N . ASN A 1 87 ? -9.949 -5.384 2.885 1.00 93.50 87 ASN A N 1
ATOM 722 C CA . ASN A 1 87 ? -10.208 -5.911 4.218 1.00 93.50 87 ASN A CA 1
ATOM 723 C C . ASN A 1 87 ? -9.830 -4.890 5.293 1.00 93.50 87 ASN A C 1
ATOM 725 O O . ASN A 1 87 ? -8.972 -4.030 5.093 1.00 93.50 87 ASN A O 1
ATOM 729 N N . LEU A 1 88 ? -10.464 -5.003 6.455 1.00 92.25 88 LEU A N 1
ATOM 730 C CA . LEU A 1 88 ? -10.260 -4.101 7.572 1.00 92.25 88 LEU A CA 1
ATOM 731 C C . LEU A 1 88 ? -10.257 -4.877 8.891 1.00 92.25 88 LEU A C 1
ATOM 733 O O . LEU A 1 88 ? -11.149 -5.672 9.174 1.00 92.25 88 LEU A O 1
ATOM 737 N N . SER A 1 89 ? -9.256 -4.619 9.732 1.00 89.88 89 SER A N 1
ATOM 738 C CA . SER A 1 89 ? -9.177 -5.165 11.091 1.00 89.88 89 SER A CA 1
ATOM 739 C C . SER A 1 89 ? -9.016 -4.046 12.112 1.00 89.88 89 SER A C 1
ATOM 741 O O . SER A 1 89 ? -8.038 -3.297 12.078 1.00 89.88 89 SER A O 1
ATOM 743 N N . TYR A 1 90 ? -9.959 -3.953 13.047 1.00 83.50 90 TYR A N 1
ATOM 744 C CA . TYR A 1 90 ? -9.916 -2.968 14.124 1.00 83.50 90 TYR A CA 1
ATOM 745 C C . TYR A 1 90 ? -9.092 -3.465 15.320 1.00 83.50 90 TYR A C 1
ATOM 747 O O . TYR A 1 90 ? -9.139 -4.644 15.665 1.00 83.50 90 TYR A O 1
ATOM 755 N N . PHE A 1 91 ? -8.413 -2.534 15.996 1.00 68.50 91 PHE A N 1
ATOM 756 C CA . PHE A 1 91 ? -7.790 -2.727 17.312 1.00 68.50 91 PHE A CA 1
ATOM 757 C C . PHE A 1 91 ? -6.775 -3.878 17.377 1.00 68.50 91 PHE A C 1
ATOM 759 O O . PHE A 1 91 ? -6.752 -4.645 18.341 1.00 68.50 91 PHE A O 1
ATOM 766 N N . LYS A 1 92 ? -5.890 -3.981 16.377 1.00 66.44 92 LYS A N 1
ATOM 767 C CA . LYS A 1 92 ? -4.697 -4.823 16.524 1.00 66.44 92 LYS A CA 1
ATOM 768 C C . LYS A 1 92 ? -3.792 -4.213 17.602 1.00 66.44 92 LYS A C 1
ATOM 770 O O . LYS A 1 92 ? -3.618 -2.994 17.658 1.00 66.44 92 LYS A O 1
ATOM 775 N N . GLY A 1 93 ? -3.238 -5.055 18.472 1.00 66.19 93 GLY A N 1
ATOM 776 C CA . GLY A 1 93 ? -2.249 -4.625 19.458 1.00 66.19 93 GLY A CA 1
ATOM 777 C C . GLY A 1 93 ? -0.906 -4.379 18.777 1.00 66.19 93 GLY A C 1
ATOM 778 O O . GLY A 1 93 ? -0.403 -5.262 18.082 1.00 66.19 93 GLY A O 1
ATOM 779 N N . ARG A 1 94 ? -0.330 -3.188 18.949 1.00 67.56 94 ARG A N 1
ATOM 780 C CA . ARG A 1 94 ? 1.104 -2.971 18.722 1.00 67.56 94 ARG A CA 1
ATOM 781 C C . ARG A 1 94 ? 1.885 -3.352 19.978 1.00 67.56 94 ARG A C 1
ATOM 783 O O . ARG A 1 94 ? 1.342 -3.353 21.080 1.00 67.56 94 ARG A O 1
ATOM 790 N N . GLU A 1 95 ? 3.180 -3.605 19.808 1.00 66.69 95 GLU A N 1
ATOM 791 C CA . GLU A 1 95 ? 4.120 -3.837 20.916 1.00 66.69 95 GLU A CA 1
ATOM 792 C C . GLU A 1 95 ? 4.183 -2.657 21.904 1.00 66.69 95 GLU A C 1
ATOM 794 O O . GLU A 1 95 ? 4.476 -2.855 23.079 1.00 66.69 95 GLU A O 1
ATOM 799 N N . ASP A 1 96 ? 3.845 -1.443 21.453 1.00 69.25 96 ASP A N 1
ATOM 800 C CA . ASP A 1 96 ? 3.757 -0.229 22.277 1.00 69.25 96 ASP A CA 1
ATOM 801 C C . ASP A 1 96 ? 2.438 -0.102 23.073 1.00 69.25 96 ASP A C 1
ATOM 803 O O . ASP A 1 96 ? 2.258 0.853 23.829 1.00 69.25 96 ASP A O 1
ATOM 807 N N . GLY A 1 97 ? 1.511 -1.056 22.924 1.00 70.12 97 GLY A N 1
ATOM 808 C CA . GLY A 1 97 ? 0.213 -1.065 23.601 1.00 70.12 97 GLY A CA 1
ATOM 809 C C . GLY A 1 97 ? -0.831 -0.112 23.006 1.00 70.12 97 GLY A C 1
ATOM 810 O O . GLY A 1 97 ? -1.973 -0.105 23.471 1.00 70.12 97 GLY A O 1
ATOM 811 N N . CYS A 1 98 ? -0.499 0.672 21.975 1.00 76.56 98 CYS A N 1
ATOM 812 C CA . CYS A 1 98 ? -1.467 1.523 21.294 1.00 76.56 98 CYS A CA 1
ATOM 813 C C . CYS A 1 98 ? -2.262 0.708 20.257 1.00 76.56 98 CYS A C 1
ATOM 815 O O . CYS A 1 98 ? -1.667 0.092 19.368 1.00 76.56 98 CYS A O 1
ATOM 817 N N . PRO A 1 99 ? -3.607 0.707 20.30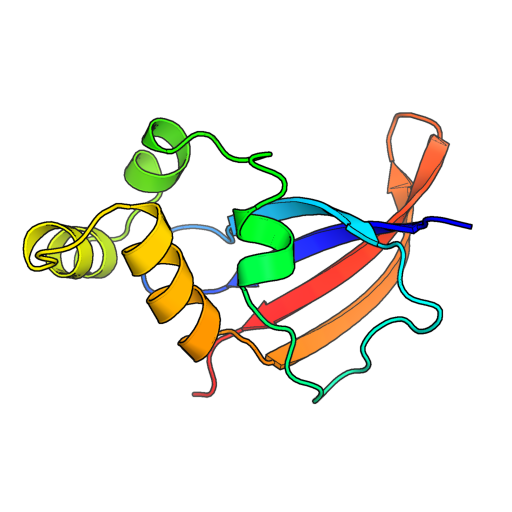9 1.00 83.25 99 PRO A N 1
ATOM 818 C CA . PRO A 1 99 ? -4.393 0.043 19.283 1.00 83.25 99 PRO A CA 1
ATOM 819 C C . PRO A 1 99 ? -4.234 0.755 17.938 1.00 83.25 99 PRO A C 1
ATOM 821 O O . PRO A 1 99 ? -4.147 1.986 17.874 1.00 83.25 99 PRO A O 1
ATOM 824 N N . TYR A 1 100 ? -4.257 -0.022 16.859 1.00 89.69 100 TYR A N 1
ATOM 825 C CA . TYR A 1 100 ? -4.295 0.506 15.500 1.00 89.69 100 TYR A CA 1
ATOM 826 C C . TYR A 1 100 ? -5.339 -0.205 14.642 1.00 89.69 100 TYR A C 1
ATOM 828 O O . TYR A 1 100 ? -5.797 -1.309 14.956 1.00 89.69 100 TYR A O 1
ATOM 836 N N . VAL A 1 101 ? -5.722 0.457 13.556 1.00 91.25 101 VAL A N 1
ATOM 837 C CA . VAL A 1 101 ? -6.571 -0.107 12.506 1.00 91.25 101 VAL A CA 1
ATOM 838 C C . VAL A 1 101 ? -5.678 -0.553 11.362 1.00 91.25 101 VAL A C 1
ATOM 840 O O . VAL A 1 101 ? -4.797 0.184 10.929 1.00 91.25 101 VAL A O 1
ATOM 843 N N . HIS A 1 102 ? -5.895 -1.767 10.882 1.00 93.25 102 HIS A N 1
ATOM 844 C CA . HIS A 1 102 ? -5.172 -2.323 9.751 1.00 93.25 102 HIS A CA 1
ATOM 845 C C . HIS A 1 102 ? -6.085 -2.330 8.528 1.00 93.25 102 HIS A C 1
ATOM 847 O O . HIS A 1 102 ? -7.165 -2.926 8.579 1.00 93.25 102 HIS A O 1
ATOM 853 N N . LEU A 1 103 ? -5.648 -1.662 7.464 1.00 93.75 103 LEU A N 1
ATOM 854 C CA . LEU A 1 103 ? -6.352 -1.550 6.193 1.00 93.75 103 LEU A CA 1
ATOM 855 C C . LEU A 1 103 ? -5.580 -2.329 5.134 1.00 93.75 103 LEU A C 1
ATOM 857 O O . LEU A 1 103 ? -4.432 -1.995 4.852 1.00 93.75 103 LEU A O 1
ATOM 861 N N . LEU A 1 104 ? -6.208 -3.357 4.570 1.00 94.75 104 LEU A N 1
ATOM 862 C CA . LEU A 1 104 ? -5.680 -4.074 3.416 1.00 94.75 104 LEU A CA 1
ATOM 863 C C . LEU A 1 104 ? -6.223 -3.426 2.146 1.00 94.75 104 LEU A C 1
ATOM 865 O O . LEU A 1 104 ? -7.437 -3.322 1.973 1.00 94.75 104 LEU A O 1
ATOM 869 N N . MET A 1 105 ? -5.306 -3.031 1.281 1.00 94.62 105 MET A N 1
ATOM 870 C CA . MET A 1 105 ? -5.519 -2.454 -0.035 1.00 94.62 105 MET A CA 1
ATOM 871 C C . MET A 1 105 ? -4.930 -3.415 -1.061 1.00 94.62 105 MET A C 1
ATOM 873 O O . MET A 1 105 ? -3.816 -3.896 -0.860 1.00 94.62 105 MET A O 1
ATOM 877 N N . GLN A 1 106 ? -5.673 -3.738 -2.114 1.00 91.44 106 GLN A N 1
ATOM 878 C CA . GLN A 1 106 ? -5.221 -4.682 -3.137 1.00 91.44 106 GLN A CA 1
ATOM 879 C C . GLN A 1 106 ? -5.684 -4.227 -4.517 1.00 91.44 106 GLN A C 1
ATOM 881 O O . GLN A 1 106 ? -6.702 -3.544 -4.633 1.00 91.44 106 GLN A O 1
ATOM 886 N N . GLU A 1 107 ? -4.971 -4.653 -5.552 1.00 89.75 107 GLU A N 1
ATOM 887 C CA . GLU A 1 107 ? -5.382 -4.411 -6.934 1.00 89.75 107 GLU A CA 1
ATOM 888 C C . GLU A 1 107 ? -6.699 -5.113 -7.279 1.00 89.75 107 GLU A C 1
ATOM 890 O O . GLU A 1 107 ? -6.931 -6.269 -6.900 1.00 89.75 107 GLU A O 1
ATOM 895 N N . GLU A 1 108 ? -7.552 -4.433 -8.046 1.00 74.31 108 GLU A N 1
ATOM 896 C CA . GLU A 1 108 ? -8.678 -5.096 -8.700 1.00 74.31 108 GLU A CA 1
ATOM 897 C C . GLU A 1 108 ? -8.132 -6.061 -9.767 1.00 74.31 108 GLU A C 1
ATOM 899 O O . GLU A 1 108 ? -7.450 -5.651 -10.706 1.00 74.31 108 GLU A O 1
ATOM 904 N N . ARG A 1 109 ? -8.392 -7.362 -9.589 1.00 59.16 109 ARG A N 1
ATOM 905 C CA . ARG A 1 109 ? -8.023 -8.420 -10.543 1.00 59.16 109 ARG A CA 1
ATOM 906 C C . ARG A 1 109 ? -9.095 -8.651 -11.596 1.00 59.16 109 ARG A C 1
ATOM 908 O O . ARG A 1 109 ? -10.286 -8.694 -11.214 1.00 59.16 109 ARG A O 1
#

Foldseek 3Di:
DWAKEWEFEAALQFQGTDIFIDTHPDPDDDDAFDFDQLCRRLVVVRDDPVVRQVRGDPVNVVQVVPDPDDPSVSSRVRCRQQRGFNDKDWFDADPVRGGHIYTYTYGDD

pLDDT: mean 88.85, std 8.43, range [59.16, 96.69]